Protein AF-A0A7D9IKW4-F1 (afdb_monomer)

Sequence (71 aa):
MTCVTFFKSTRSEVQCNGAIFLGFLLGNLPENKRLTISKEYVCGALITLLKDSSANVRCKAAEAMSLLYDY

Nearest PDB structures (foldseek):
  6rrc-assembly2_A  TM=7.869E-01  e=3.241E-01  Homo sapiens
  6qb5-assembly4_D  TM=7.808E-01  e=3.435E-01  Homo sapiens
  5qsv-assembly1_C  TM=7.774E-01  e=3.435E-01  Homo sapiens
  5qsu-assembly3_B  TM=7.737E-01  e=6.496E-01  Homo sapiens
  5qsu-assembly4_D  TM=7.808E-01  e=7.730E-01  Homo sapiens

Secondary structure (DSSP, 8-state):
--GGGGGG-S-HHHHHHHHHHHHHHHHHS-HHHHTTS-HHHHHHHHHHHTT-S-HHHHHHHHHHHHTTTT-

Foldseek 3Di:
DALLVQCPDPDLVSLLVSLQVQLVVLLPDDPVVNVVDDPCVNVVSLVVQCPDPDPSSVVSSVVSVVSVPVD

pLDDT: mean 92.51, std 7.51, range [49.78, 98.5]

InterPro domains:
  IPR011989 Armadillo-like helical [G3DSA:1.25.10.10] (4-71)
  IPR016024 Armadillo-type fold [SSF48371] (7-68)
  IPR055406 Maestro/Maestro-like, HEAT-repeats domain [PF23227] (1-69)

Organism: Paramuricea clavata (NCBI:txid317549)

Structure (mmCIF, N/CA/C/O backbone):
data_AF-A0A7D9IKW4-F1
#
_entry.id   AF-A0A7D9IKW4-F1
#
loop_
_atom_site.group_PDB
_atom_site.id
_atom_site.type_symbol
_atom_site.label_atom_id
_atom_site.label_alt_id
_atom_site.label_comp_id
_atom_site.label_asym_id
_atom_site.label_entity_id
_atom_site.label_seq_id
_atom_site.pdbx_PDB_ins_code
_atom_site.Cartn_x
_atom_site.Cartn_y
_atom_site.Cartn_z
_atom_site.occupancy
_atom_site.B_iso_or_equiv
_atom_site.auth_seq_id
_atom_site.auth_comp_id
_atom_site.auth_asym_id
_atom_site.auth_atom_id
_atom_site.pdbx_PDB_model_num
ATOM 1 N N . MET A 1 1 ? 4.820 13.650 8.107 1.00 49.78 1 MET A N 1
ATOM 2 C CA . MET A 1 1 ? 5.652 12.957 7.101 1.00 49.78 1 MET A CA 1
ATOM 3 C C . MET A 1 1 ? 5.103 11.545 6.997 1.00 49.78 1 MET A C 1
ATOM 5 O O . MET A 1 1 ? 5.237 10.784 7.942 1.00 49.78 1 MET A O 1
ATOM 9 N N . THR A 1 2 ? 4.306 11.278 5.967 1.00 68.38 2 THR A N 1
ATOM 10 C CA . THR A 1 2 ? 3.377 10.131 5.921 1.00 68.38 2 THR A CA 1
ATOM 11 C C . THR A 1 2 ? 4.013 8.966 5.168 1.00 68.38 2 THR A C 1
ATOM 13 O O . THR A 1 2 ? 4.678 9.213 4.170 1.00 68.38 2 THR A O 1
ATOM 16 N N . CYS A 1 3 ? 3.766 7.710 5.561 1.00 77.25 3 CYS A N 1
ATOM 17 C CA . CYS A 1 3 ? 4.303 6.508 4.891 1.00 77.25 3 CYS A CA 1
ATOM 18 C C . CYS A 1 3 ? 4.047 6.473 3.370 1.00 77.25 3 CYS A C 1
ATOM 20 O O . CYS A 1 3 ? 4.810 5.875 2.618 1.00 77.25 3 CYS A O 1
ATOM 22 N N . VAL A 1 4 ? 3.016 7.184 2.908 1.00 85.25 4 VAL A N 1
ATOM 23 C CA . VAL A 1 4 ? 2.694 7.399 1.490 1.00 85.25 4 VAL A CA 1
ATOM 24 C C . VAL A 1 4 ? 3.861 8.004 0.691 1.00 85.25 4 VAL A C 1
ATOM 26 O O . VAL A 1 4 ? 3.963 7.777 -0.511 1.00 85.25 4 VAL A O 1
ATOM 29 N N . THR A 1 5 ? 4.798 8.728 1.312 1.00 90.50 5 THR A N 1
ATOM 30 C CA . THR A 1 5 ? 5.977 9.246 0.596 1.00 90.50 5 THR A CA 1
ATOM 31 C C . THR A 1 5 ? 6.884 8.134 0.069 1.00 90.50 5 THR A C 1
ATOM 33 O O . THR A 1 5 ? 7.530 8.330 -0.958 1.00 90.50 5 THR A O 1
ATOM 36 N N . PHE A 1 6 ? 6.898 6.956 0.706 1.00 91.06 6 PHE A N 1
ATOM 37 C CA . PHE A 1 6 ? 7.670 5.800 0.236 1.00 91.06 6 PHE A CA 1
ATOM 38 C C . PHE A 1 6 ? 7.153 5.244 -1.097 1.00 91.06 6 PHE A C 1
ATOM 40 O O . PHE A 1 6 ? 7.911 4.616 -1.832 1.00 91.06 6 PHE A O 1
ATOM 47 N N . PHE A 1 7 ? 5.897 5.531 -1.458 1.00 92.69 7 PHE A N 1
ATOM 48 C CA . PHE A 1 7 ? 5.276 5.043 -2.695 1.00 92.69 7 PHE A CA 1
ATOM 49 C C . PHE A 1 7 ? 5.897 5.681 -3.943 1.00 92.69 7 PHE A C 1
ATOM 51 O O . PHE A 1 7 ? 5.794 5.129 -5.034 1.00 92.69 7 PHE A O 1
ATOM 58 N N . LYS A 1 8 ? 6.565 6.829 -3.775 1.00 91.25 8 LYS A N 1
ATOM 59 C CA . LYS A 1 8 ? 7.267 7.559 -4.838 1.00 91.25 8 LYS A CA 1
ATOM 60 C C . LYS A 1 8 ? 8.713 7.094 -5.044 1.00 91.25 8 LYS A C 1
ATOM 62 O O . LYS A 1 8 ? 9.422 7.678 -5.857 1.00 91.25 8 LYS A O 1
ATOM 67 N N . SER A 1 9 ? 9.179 6.109 -4.276 1.00 93.06 9 SER A N 1
ATOM 68 C CA . SER A 1 9 ? 10.533 5.579 -4.427 1.00 93.06 9 SER A CA 1
ATOM 69 C C . SER A 1 9 ? 10.703 4.918 -5.792 1.00 93.06 9 SER A C 1
ATOM 71 O O . SER A 1 9 ? 9.806 4.227 -6.263 1.00 93.06 9 SER A O 1
ATOM 73 N N . THR A 1 10 ? 11.880 5.066 -6.397 1.00 92.69 10 THR A N 1
ATOM 74 C CA . THR A 1 10 ? 12.248 4.354 -7.632 1.00 92.69 10 THR A CA 1
ATOM 75 C C . THR A 1 10 ? 12.521 2.868 -7.393 1.00 92.69 10 THR A C 1
ATOM 77 O O . THR A 1 10 ? 12.624 2.091 -8.340 1.00 92.69 10 THR A O 1
ATOM 80 N N . ARG A 1 11 ? 12.657 2.460 -6.126 1.00 95.44 11 ARG A N 1
ATOM 81 C CA . ARG A 1 11 ? 12.896 1.074 -5.725 1.00 95.44 11 ARG A CA 1
ATOM 82 C C . ARG A 1 11 ? 11.585 0.407 -5.337 1.00 95.44 11 ARG A C 1
ATOM 84 O O . ARG A 1 11 ? 11.004 0.749 -4.304 1.00 95.44 11 ARG A O 1
ATOM 91 N N . SER A 1 12 ? 11.203 -0.610 -6.103 1.00 96.19 12 SER A N 1
ATOM 92 C CA . SER A 1 12 ? 10.006 -1.426 -5.866 1.00 96.19 12 SER A CA 1
ATOM 93 C C . SER A 1 12 ? 9.937 -1.990 -4.447 1.00 96.19 12 SER A C 1
ATOM 95 O O . SER A 1 12 ? 8.885 -1.961 -3.824 1.00 96.19 12 SER A O 1
ATOM 97 N N . GLU A 1 13 ? 11.066 -2.415 -3.882 1.00 96.50 13 GLU A N 1
ATOM 98 C CA . GLU A 1 13 ? 11.170 -2.922 -2.506 1.00 96.50 13 GLU A CA 1
ATOM 99 C C . GLU A 1 13 ? 10.697 -1.896 -1.466 1.00 96.50 13 GLU A C 1
ATOM 101 O O . GLU A 1 13 ? 9.982 -2.235 -0.524 1.00 96.50 13 GLU A O 1
ATOM 106 N N . VAL A 1 14 ? 11.057 -0.623 -1.652 1.00 96.69 14 VAL A N 1
ATOM 107 C CA . VAL A 1 14 ? 10.672 0.465 -0.742 1.00 96.69 14 VAL A CA 1
ATOM 108 C C . VAL A 1 14 ? 9.185 0.775 -0.885 1.00 96.69 14 VAL A C 1
ATOM 110 O O . VAL A 1 14 ? 8.509 0.974 0.124 1.00 96.69 14 VAL A O 1
ATOM 113 N N . GLN A 1 15 ? 8.660 0.763 -2.115 1.00 96.94 15 GLN A N 1
ATOM 114 C CA . GLN A 1 15 ? 7.226 0.931 -2.365 1.00 96.94 15 GLN A CA 1
ATOM 115 C C . GLN A 1 15 ? 6.422 -0.202 -1.706 1.00 96.94 15 GLN A C 1
ATOM 117 O O . GLN A 1 15 ? 5.468 0.068 -0.978 1.00 96.94 15 GLN A O 1
ATOM 122 N N . CYS A 1 16 ? 6.849 -1.456 -1.892 1.00 97.50 16 CYS A N 1
ATOM 123 C CA . CYS A 1 16 ? 6.234 -2.643 -1.295 1.00 97.50 16 CYS A CA 1
ATOM 124 C C . CYS A 1 16 ? 6.213 -2.572 0.236 1.00 97.50 16 CYS A C 1
ATOM 126 O O . CYS A 1 16 ? 5.158 -2.728 0.851 1.00 97.50 16 CYS A O 1
ATOM 128 N N . ASN A 1 17 ? 7.368 -2.306 0.851 1.00 96.75 17 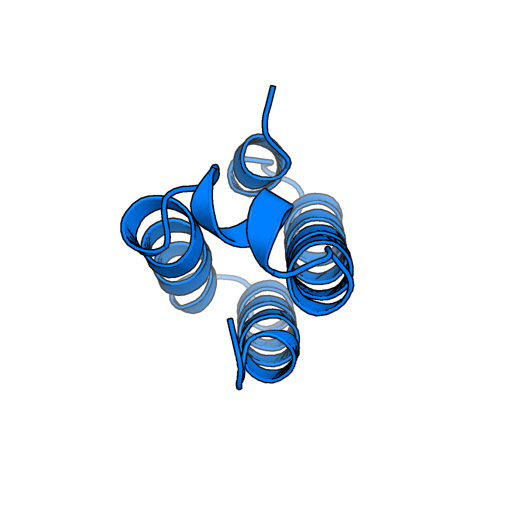ASN A N 1
ATOM 129 C CA . ASN A 1 17 ? 7.484 -2.223 2.306 1.00 96.75 17 ASN A CA 1
ATOM 130 C C . ASN A 1 17 ? 6.651 -1.066 2.863 1.00 96.75 17 ASN A C 1
ATOM 132 O O . ASN A 1 17 ? 5.984 -1.223 3.883 1.00 96.75 17 ASN A O 1
ATOM 136 N N . GLY A 1 18 ? 6.635 0.075 2.168 1.00 96.06 18 GLY A N 1
ATOM 137 C CA . GLY A 1 18 ? 5.794 1.211 2.525 1.00 96.06 18 GLY A CA 1
ATOM 138 C C . GLY A 1 18 ? 4.305 0.870 2.487 1.00 96.06 18 GLY A C 1
ATOM 139 O O . GLY A 1 18 ? 3.581 1.239 3.411 1.00 96.06 18 GLY A O 1
ATOM 140 N N . ALA A 1 19 ? 3.847 0.169 1.444 1.00 96.75 19 ALA A N 1
ATOM 141 C CA . ALA A 1 19 ? 2.444 -0.214 1.288 1.00 96.75 19 ALA A CA 1
ATOM 142 C C . ALA A 1 19 ? 1.991 -1.133 2.428 1.00 96.75 19 ALA A C 1
ATOM 144 O O . ALA A 1 19 ? 1.010 -0.835 3.106 1.00 96.75 19 ALA A O 1
ATOM 145 N N . ILE A 1 20 ? 2.752 -2.199 2.691 1.00 97.00 20 ILE A N 1
ATOM 146 C CA . ILE A 1 20 ? 2.452 -3.153 3.765 1.00 97.00 20 ILE A CA 1
ATOM 147 C C . ILE A 1 20 ? 2.496 -2.478 5.134 1.00 97.00 20 ILE A C 1
ATOM 149 O O . ILE A 1 20 ? 1.567 -2.644 5.921 1.00 97.00 20 ILE A O 1
ATOM 153 N N . PHE A 1 21 ? 3.524 -1.672 5.411 1.00 95.88 21 PHE A N 1
ATOM 154 C CA . PHE A 1 21 ? 3.626 -0.960 6.683 1.00 95.88 21 PHE A CA 1
ATOM 155 C C . PHE A 1 21 ? 2.429 -0.035 6.919 1.00 95.88 21 PHE A C 1
ATOM 157 O O . PHE A 1 21 ? 1.881 -0.004 8.018 1.00 95.88 21 PHE A O 1
ATOM 164 N N . LEU A 1 22 ? 1.987 0.683 5.883 1.00 94.94 22 LEU A N 1
ATOM 165 C CA . LEU A 1 22 ? 0.802 1.529 5.960 1.00 94.94 22 LEU A CA 1
ATOM 166 C C . LEU A 1 22 ? -0.473 0.708 6.217 1.00 94.94 22 LEU A C 1
ATOM 168 O O . LEU A 1 22 ? -1.238 1.073 7.109 1.00 94.94 22 LEU A O 1
ATOM 172 N N . GLY A 1 23 ? -0.677 -0.399 5.497 1.00 94.88 23 GLY A N 1
ATOM 173 C CA . GLY A 1 23 ? -1.818 -1.295 5.710 1.00 94.88 23 GLY A CA 1
ATOM 174 C C . GLY A 1 23 ? -1.882 -1.821 7.148 1.00 94.88 23 GLY A C 1
ATOM 175 O O . GLY A 1 23 ? -2.902 -1.678 7.819 1.00 94.88 23 GLY A O 1
ATOM 176 N N . PHE A 1 24 ? -0.760 -2.334 7.665 1.00 94.81 24 PHE A N 1
ATOM 177 C CA . PHE A 1 24 ? -0.662 -2.801 9.050 1.00 94.81 24 PHE A CA 1
ATOM 178 C C . PHE A 1 24 ? -0.902 -1.686 10.067 1.00 94.81 24 PHE A C 1
ATOM 180 O O . PHE A 1 24 ? -1.669 -1.880 11.009 1.00 94.81 24 PHE A O 1
ATOM 187 N N . LEU A 1 25 ? -0.263 -0.527 9.897 1.00 93.38 25 LEU A N 1
ATOM 188 C CA . LEU A 1 25 ? -0.383 0.584 10.838 1.00 93.38 25 LEU A CA 1
ATOM 189 C C . LEU A 1 25 ? -1.833 1.064 10.946 1.00 93.38 25 LEU A C 1
ATOM 191 O O . LEU A 1 25 ? -2.357 1.188 12.048 1.00 93.38 25 LEU A O 1
ATOM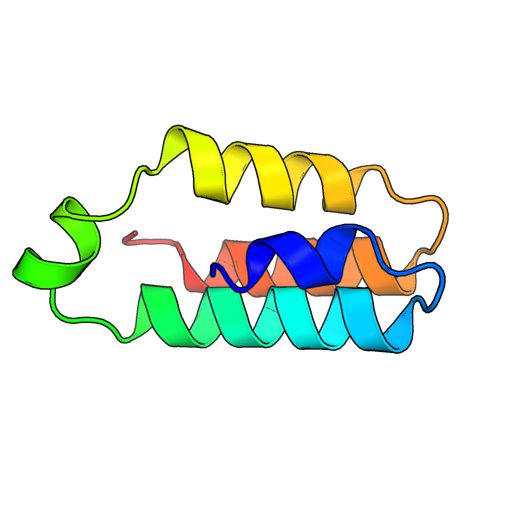 195 N N . LEU A 1 26 ? -2.486 1.324 9.812 1.00 92.69 26 LEU A N 1
ATOM 196 C CA . LEU A 1 26 ? -3.848 1.856 9.797 1.00 92.69 26 LEU A CA 1
ATOM 197 C C . LEU A 1 26 ? -4.878 0.814 10.244 1.00 92.69 26 LEU A C 1
ATOM 199 O O . LEU A 1 26 ? -5.761 1.148 11.032 1.00 92.69 26 LEU A O 1
ATOM 203 N N . GLY A 1 27 ? -4.713 -0.447 9.834 1.00 92.25 27 GLY A N 1
ATOM 204 C CA . GLY A 1 27 ? -5.569 -1.550 10.276 1.00 92.25 27 GLY A CA 1
ATOM 205 C C . GLY A 1 27 ? -5.487 -1.822 11.784 1.00 92.25 27 GLY A C 1
ATOM 206 O O . GLY A 1 27 ? -6.456 -2.285 12.375 1.00 92.25 27 GLY A O 1
ATOM 207 N N . ASN A 1 28 ? -4.375 -1.477 12.445 1.00 92.38 28 ASN A N 1
ATOM 208 C CA . ASN A 1 28 ? -4.190 -1.687 13.889 1.00 92.38 28 ASN A CA 1
ATOM 209 C C . ASN A 1 28 ? -4.330 -0.411 14.737 1.00 92.38 28 ASN A C 1
ATOM 211 O O . ASN A 1 28 ? -4.274 -0.480 15.964 1.00 92.38 28 ASN A O 1
ATOM 215 N N . LEU A 1 29 ? -4.520 0.762 14.125 1.00 91.81 29 LEU A N 1
ATOM 216 C CA . LEU A 1 29 ? -4.765 1.992 14.879 1.00 91.81 29 LEU A CA 1
ATOM 217 C C . LEU A 1 29 ? -6.146 1.951 15.551 1.00 91.81 29 LEU A C 1
ATOM 219 O O . LEU A 1 29 ? -7.102 1.499 14.921 1.00 91.81 29 LEU A O 1
ATOM 223 N N . PRO A 1 30 ? -6.292 2.486 16.776 1.00 91.94 30 PRO A N 1
ATOM 224 C CA . PRO A 1 30 ? -7.601 2.709 17.382 1.00 91.94 30 PRO A CA 1
ATOM 225 C C . PRO A 1 30 ? -8.486 3.613 16.512 1.00 91.94 30 PRO A C 1
ATOM 227 O O . PRO A 1 30 ? -7.991 4.553 15.882 1.00 91.94 30 PRO A O 1
ATOM 230 N N . GLU A 1 31 ? -9.796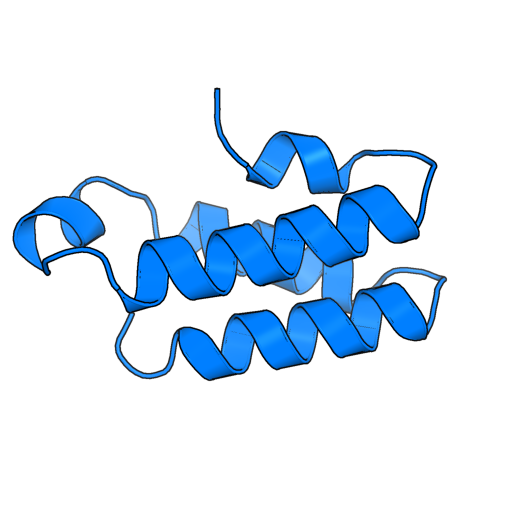 3.371 16.506 1.00 89.06 31 GLU A N 1
ATOM 231 C CA . GLU A 1 31 ? -10.763 4.058 15.633 1.00 89.06 31 GLU A CA 1
ATOM 232 C C . GLU A 1 31 ? -10.687 5.590 15.741 1.00 89.06 31 GLU A C 1
ATOM 234 O O . GLU A 1 31 ? -10.584 6.294 14.736 1.00 89.06 31 GLU A O 1
ATOM 239 N N . ASN A 1 32 ? -10.597 6.122 16.962 1.00 90.56 32 ASN A N 1
ATOM 240 C CA . ASN A 1 32 ? -10.472 7.562 17.206 1.00 90.56 32 ASN A CA 1
ATOM 241 C C . ASN A 1 32 ? -9.208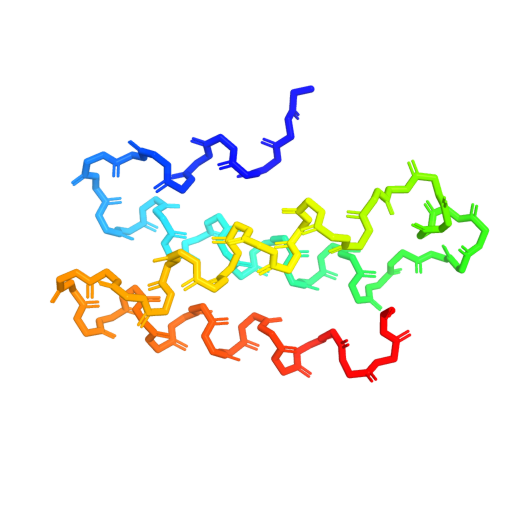 8.190 16.590 1.00 90.56 32 ASN A C 1
ATOM 243 O O . ASN A 1 32 ? -9.175 9.394 16.344 1.00 90.56 32 ASN A O 1
ATOM 247 N N . LYS A 1 33 ? -8.157 7.398 16.344 1.00 89.88 33 LYS A N 1
ATOM 248 C CA . LYS A 1 33 ? -6.951 7.837 15.633 1.00 89.88 33 LYS A CA 1
ATOM 249 C C . LYS A 1 33 ? -7.096 7.658 14.123 1.00 89.88 33 LYS A C 1
ATOM 251 O O . LYS A 1 33 ? -6.617 8.519 13.388 1.00 89.88 33 LYS A O 1
ATOM 256 N N . ARG A 1 34 ? -7.792 6.614 13.654 1.00 87.75 34 ARG A N 1
ATOM 257 C CA . ARG A 1 34 ? -8.078 6.400 12.219 1.00 87.75 34 ARG A CA 1
ATOM 258 C C . ARG A 1 34 ? -8.823 7.585 11.607 1.00 87.75 34 ARG A C 1
ATOM 260 O O . ARG A 1 34 ? -8.438 8.037 10.535 1.00 87.75 34 ARG A O 1
ATOM 267 N N . LEU A 1 35 ? -9.800 8.141 12.329 1.00 85.12 35 LEU A N 1
ATOM 268 C CA . LEU A 1 35 ? -10.603 9.296 11.896 1.00 85.12 35 LEU A CA 1
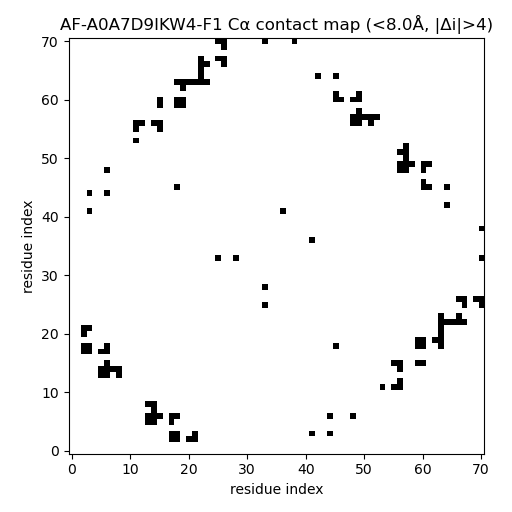ATOM 269 C C . LEU A 1 35 ? -9.782 10.574 11.651 1.00 85.12 35 LEU A C 1
ATOM 271 O O . LEU A 1 35 ? -10.241 11.480 10.962 1.00 85.12 35 LEU A O 1
ATOM 275 N N . THR A 1 36 ? -8.562 10.657 12.191 1.00 89.69 36 THR A N 1
ATOM 276 C CA . THR A 1 36 ? -7.668 11.810 11.976 1.00 89.69 36 THR A CA 1
ATOM 277 C C . THR A 1 36 ? -6.895 11.743 10.655 1.00 89.69 36 THR A C 1
ATOM 279 O O . THR A 1 36 ? -6.193 12.689 10.300 1.00 89.69 36 THR A O 1
ATOM 282 N N . ILE A 1 37 ? -7.007 10.632 9.922 1.00 89.94 37 ILE A N 1
ATOM 283 C CA . ILE A 1 37 ? -6.284 10.365 8.679 1.00 89.94 37 ILE A CA 1
ATOM 284 C C . ILE A 1 37 ? -7.304 10.266 7.540 1.00 89.94 37 ILE A C 1
ATOM 286 O O . ILE A 1 37 ? -8.258 9.499 7.624 1.00 89.94 37 ILE A O 1
ATOM 290 N N . SER A 1 38 ? -7.104 11.031 6.460 1.00 91.25 38 SER A N 1
ATOM 291 C CA . SER A 1 38 ? -8.017 11.005 5.307 1.00 91.25 38 SER A CA 1
ATOM 292 C C . SER A 1 38 ? -7.985 9.644 4.612 1.00 91.25 38 SER A C 1
ATOM 294 O O . SER A 1 38 ? -6.953 9.227 4.071 1.00 91.25 38 SER A O 1
ATOM 296 N N . LYS A 1 39 ? -9.153 8.995 4.576 1.00 90.44 39 LYS A N 1
ATOM 297 C CA . LYS A 1 39 ? -9.362 7.744 3.847 1.00 90.44 39 LYS A CA 1
ATOM 298 C C . LYS A 1 39 ? -9.180 7.944 2.346 1.00 90.44 39 LYS A C 1
ATOM 300 O O . LYS A 1 39 ? -8.536 7.113 1.712 1.00 90.44 39 LYS A O 1
ATOM 305 N N . GLU A 1 40 ? -9.665 9.056 1.778 1.00 91.75 40 GLU A N 1
ATOM 306 C CA . GLU A 1 40 ? -9.488 9.329 0.346 1.00 91.75 40 GLU A CA 1
ATOM 307 C C . GLU A 1 40 ? -8.008 9.432 -0.025 1.00 91.75 40 GLU A C 1
ATOM 309 O O . GLU A 1 40 ? -7.584 8.864 -1.032 1.00 91.75 40 GLU A O 1
ATOM 314 N N . TYR A 1 41 ? -7.207 10.109 0.804 1.00 91.94 41 TYR A N 1
ATOM 315 C CA . TYR A 1 41 ? -5.774 10.249 0.563 1.00 91.94 41 TYR A CA 1
ATOM 316 C C . TYR A 1 41 ? -5.053 8.896 0.600 1.00 91.94 41 TYR A C 1
ATOM 318 O O . TYR A 1 41 ? -4.273 8.580 -0.302 1.00 91.94 41 TYR A O 1
ATOM 326 N N . VAL A 1 42 ? -5.327 8.081 1.622 1.00 92.12 42 VAL A N 1
ATOM 327 C CA . VAL A 1 42 ? -4.711 6.759 1.788 1.00 92.12 42 VAL A CA 1
ATOM 328 C C . VAL A 1 42 ? -5.117 5.810 0.660 1.00 92.12 42 VAL A C 1
ATOM 330 O O . VAL A 1 42 ? -4.253 5.236 -0.009 1.00 92.12 42 VAL A O 1
ATOM 333 N N . CYS A 1 43 ? -6.420 5.659 0.419 1.00 92.88 43 CYS A N 1
ATOM 334 C CA . CYS A 1 43 ? -6.936 4.753 -0.601 1.00 92.88 43 CYS A CA 1
ATOM 335 C C . CYS A 1 43 ? -6.511 5.201 -2.003 1.00 92.88 43 CYS A C 1
ATOM 337 O O . CYS A 1 43 ? -6.090 4.370 -2.803 1.00 92.88 43 CYS A O 1
ATOM 339 N N . GLY A 1 44 ? -6.523 6.507 -2.292 1.00 95.06 44 GLY A N 1
ATOM 340 C CA . GLY A 1 44 ? -6.039 7.048 -3.564 1.00 95.06 44 GLY A CA 1
ATOM 341 C C . GLY A 1 44 ? -4.560 6.737 -3.819 1.00 95.06 44 GLY A C 1
ATOM 342 O O . GLY A 1 44 ? -4.170 6.376 -4.935 1.00 95.06 44 GLY A O 1
ATOM 343 N N . ALA A 1 45 ? -3.732 6.797 -2.775 1.00 94.94 45 ALA A N 1
ATOM 344 C CA . ALA A 1 45 ? -2.324 6.436 -2.870 1.00 94.94 45 ALA A CA 1
ATOM 345 C C . ALA A 1 45 ? -2.117 4.933 -3.145 1.00 94.94 45 ALA A C 1
ATOM 347 O O . ALA A 1 45 ? -1.315 4.578 -4.010 1.00 94.94 45 ALA A O 1
ATOM 348 N N . LEU A 1 46 ? 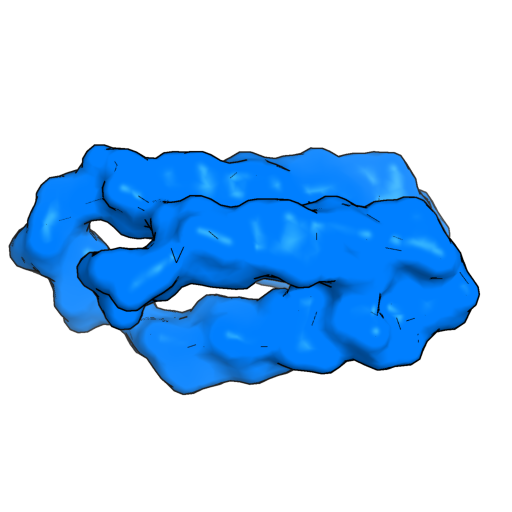-2.868 4.049 -2.478 1.00 95.94 46 LEU A N 1
ATOM 349 C CA . LEU A 1 46 ? -2.810 2.601 -2.727 1.00 95.94 46 LEU A CA 1
ATOM 350 C C . LEU A 1 46 ? -3.334 2.230 -4.122 1.00 95.94 46 LEU A C 1
ATOM 352 O O . LEU A 1 46 ? -2.708 1.433 -4.818 1.00 95.94 46 LEU A O 1
ATOM 356 N N . ILE A 1 47 ? -4.410 2.873 -4.587 1.00 96.69 47 ILE A N 1
ATOM 357 C CA . ILE A 1 47 ? -4.934 2.710 -5.955 1.00 96.69 47 ILE A CA 1
ATOM 358 C C . ILE A 1 47 ? -3.888 3.109 -7.003 1.00 96.69 47 ILE A C 1
ATOM 360 O O . ILE A 1 47 ? -3.833 2.517 -8.081 1.00 96.69 47 ILE A O 1
ATOM 364 N N . THR A 1 48 ? -3.036 4.089 -6.699 1.00 96.38 48 THR A N 1
ATOM 365 C CA . THR A 1 48 ? -1.926 4.457 -7.586 1.00 96.38 48 THR A CA 1
ATOM 366 C C . THR A 1 48 ? -0.897 3.326 -7.676 1.00 96.38 48 THR A C 1
ATOM 368 O O . THR A 1 48 ? -0.490 2.971 -8.780 1.00 96.38 48 THR A O 1
ATOM 371 N N . LEU A 1 49 ? -0.538 2.692 -6.553 1.00 96.81 49 LEU A N 1
ATOM 372 C CA . LEU A 1 49 ? 0.368 1.534 -6.545 1.00 96.81 49 LEU A CA 1
ATOM 373 C C . LEU A 1 49 ? -0.229 0.286 -7.213 1.00 96.81 49 LEU A C 1
ATOM 375 O O . LEU A 1 49 ? 0.505 -0.494 -7.814 1.00 96.81 49 LEU A O 1
ATOM 379 N N . LEU A 1 50 ? -1.554 0.107 -7.185 1.00 97.81 50 LEU A N 1
ATOM 380 C CA . LEU A 1 50 ? -2.227 -0.964 -7.937 1.00 97.81 50 LEU A CA 1
ATOM 381 C C . LEU A 1 50 ? -2.044 -0.843 -9.456 1.00 97.81 50 LEU A C 1
ATOM 383 O O . LEU A 1 50 ? -2.266 -1.813 -10.179 1.00 97.81 50 LEU A O 1
ATOM 387 N N . LYS A 1 51 ? -1.632 0.327 -9.946 1.00 97.38 51 LYS A N 1
ATOM 388 C CA . LYS A 1 51 ? -1.340 0.588 -11.359 1.00 97.38 51 LYS A CA 1
ATOM 389 C C . LYS A 1 51 ? 0.163 0.615 -11.653 1.00 97.38 51 LYS A C 1
ATOM 391 O O . LYS A 1 51 ? 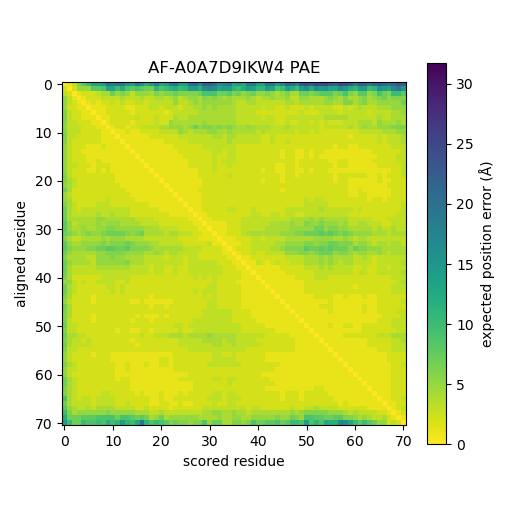0.546 0.952 -12.770 1.00 97.38 51 LYS A O 1
ATOM 396 N N . ASP A 1 52 ? 1.010 0.282 -10.678 1.00 97.75 52 ASP A N 1
ATOM 397 C CA . ASP A 1 52 ? 2.463 0.289 -10.849 1.00 97.75 52 ASP A CA 1
ATOM 398 C C . ASP A 1 52 ? 2.901 -0.719 -11.923 1.00 97.75 52 ASP A C 1
ATOM 400 O O . ASP A 1 52 ? 2.291 -1.777 -12.097 1.00 97.75 52 ASP A O 1
ATOM 404 N N . SER A 1 53 ? 3.976 -0.404 -12.644 1.00 96.38 53 SER A N 1
ATOM 405 C CA . SER A 1 53 ? 4.578 -1.286 -13.652 1.00 96.38 53 SER A CA 1
ATOM 406 C C . SER A 1 53 ? 5.037 -2.634 -13.074 1.00 96.38 53 SER A C 1
ATOM 408 O O . SER A 1 53 ? 4.896 -3.678 -13.719 1.00 96.38 53 SER A O 1
ATOM 410 N N . SER A 1 54 ? 5.515 -2.639 -11.829 1.00 97.38 54 SER A N 1
ATOM 411 C CA . SER A 1 54 ? 5.997 -3.821 -11.129 1.00 97.38 54 SER A CA 1
ATOM 412 C C . SER A 1 54 ? 4.839 -4.660 -10.600 1.00 97.38 54 SER A C 1
ATOM 414 O O . SER A 1 54 ? 4.053 -4.217 -9.762 1.00 97.38 54 SER A O 1
ATOM 416 N N . ALA A 1 55 ? 4.775 -5.924 -11.026 1.00 97.75 55 ALA A N 1
ATOM 417 C CA . ALA A 1 55 ? 3.791 -6.874 -10.511 1.00 97.75 55 ALA A CA 1
ATOM 418 C C . ALA A 1 55 ? 3.874 -7.025 -8.985 1.00 97.75 55 ALA A C 1
ATOM 420 O O . ALA A 1 55 ? 2.844 -7.076 -8.320 1.00 97.75 55 ALA A O 1
ATOM 421 N N . ASN A 1 56 ? 5.087 -7.016 -8.427 1.00 97.38 56 ASN A N 1
ATOM 422 C CA . ASN A 1 56 ? 5.292 -7.153 -6.988 1.00 97.38 56 ASN A CA 1
ATOM 423 C C . ASN A 1 56 ? 4.683 -5.978 -6.204 1.00 97.38 56 ASN A C 1
ATOM 425 O O . ASN A 1 56 ? 4.025 -6.187 -5.188 1.00 97.38 56 ASN A O 1
ATOM 429 N N . VAL A 1 57 ? 4.844 -4.749 -6.710 1.00 98.19 57 VAL A N 1
ATOM 430 C CA . VAL A 1 57 ? 4.267 -3.545 -6.088 1.00 98.19 57 VAL A CA 1
ATOM 431 C C . VAL A 1 57 ? 2.744 -3.611 -6.116 1.00 98.19 57 VAL A C 1
ATOM 433 O O . VAL A 1 57 ? 2.108 -3.379 -5.088 1.00 98.19 57 VAL A O 1
ATOM 436 N N . ARG A 1 58 ? 2.155 -4.026 -7.247 1.00 98.50 58 ARG A N 1
ATOM 437 C CA . ARG A 1 58 ? 0.702 -4.225 -7.354 1.00 98.50 58 ARG A CA 1
ATOM 438 C C . ARG A 1 58 ? 0.190 -5.268 -6.359 1.00 98.50 58 ARG A C 1
ATOM 440 O O . ARG A 1 58 ? -0.786 -5.008 -5.661 1.00 98.50 58 ARG A O 1
ATOM 447 N N . CYS A 1 59 ? 0.859 -6.420 -6.251 1.00 98.38 59 CYS A N 1
ATOM 448 C CA . CYS A 1 59 ? 0.490 -7.469 -5.297 1.00 98.38 59 CYS A CA 1
ATOM 449 C C . CYS A 1 59 ? 0.537 -6.963 -3.850 1.00 98.38 59 CYS A 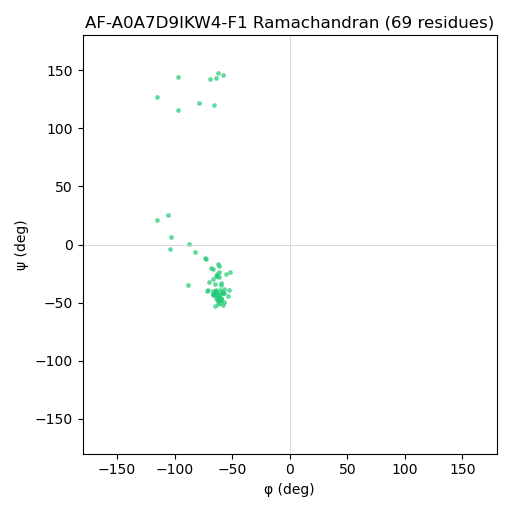C 1
ATOM 451 O O . CYS A 1 59 ? -0.411 -7.174 -3.097 1.00 98.38 59 CYS A O 1
ATOM 453 N N . LYS A 1 60 ? 1.601 -6.247 -3.470 1.00 98.06 60 LYS A N 1
ATOM 454 C CA . LYS A 1 60 ? 1.762 -5.722 -2.107 1.00 98.06 60 LYS A CA 1
ATOM 455 C C . LYS A 1 60 ? 0.792 -4.590 -1.785 1.00 98.06 60 LYS A C 1
ATOM 457 O O . LYS A 1 60 ? 0.340 -4.490 -0.649 1.00 98.06 60 LYS A O 1
ATOM 462 N N . ALA A 1 61 ? 0.415 -3.779 -2.771 1.00 97.88 61 ALA A N 1
ATOM 463 C CA . ALA A 1 61 ? -0.645 -2.790 -2.614 1.00 97.88 61 ALA A CA 1
ATOM 464 C C . ALA A 1 61 ? -2.019 -3.448 -2.400 1.00 97.88 61 ALA A C 1
ATOM 466 O O . ALA A 1 61 ? -2.756 -3.025 -1.513 1.00 97.88 61 ALA A O 1
ATOM 467 N N . ALA A 1 62 ? -2.343 -4.506 -3.151 1.00 97.94 62 ALA A N 1
ATOM 468 C CA . ALA A 1 62 ? -3.585 -5.260 -2.964 1.00 97.94 62 ALA A CA 1
ATOM 469 C C . ALA A 1 62 ? -3.639 -5.938 -1.584 1.00 97.94 62 ALA A C 1
ATOM 471 O O . ALA A 1 62 ? -4.649 -5.852 -0.888 1.00 97.94 62 ALA A O 1
ATOM 472 N N . GLU A 1 63 ? -2.530 -6.547 -1.159 1.00 97.62 63 GLU A N 1
ATOM 473 C CA . GLU A 1 63 ? -2.383 -7.124 0.179 1.00 97.62 63 GLU A CA 1
ATOM 474 C C . GLU A 1 63 ? -2.576 -6.056 1.265 1.00 97.62 63 GLU A C 1
ATOM 476 O O . GLU A 1 63 ? -3.391 -6.241 2.166 1.00 97.62 63 GLU A O 1
ATOM 481 N N . ALA A 1 64 ? -1.927 -4.894 1.142 1.00 96.88 64 ALA A N 1
ATOM 482 C CA . ALA A 1 64 ? -2.110 -3.781 2.071 1.00 96.88 64 ALA A CA 1
ATOM 483 C C . ALA A 1 64 ? -3.567 -3.297 2.133 1.00 96.88 64 ALA A C 1
ATOM 485 O O . ALA A 1 64 ? -4.065 -3.028 3.221 1.00 96.88 64 ALA A O 1
ATOM 486 N N . MET A 1 65 ? -4.268 -3.222 0.995 1.00 95.88 65 MET A N 1
ATOM 487 C CA . MET A 1 65 ? -5.689 -2.858 0.967 1.00 95.88 65 MET A CA 1
ATOM 488 C C . MET A 1 65 ? -6.574 -3.894 1.666 1.00 95.88 65 MET A C 1
ATOM 490 O O . MET A 1 65 ? -7.539 -3.509 2.319 1.00 95.88 65 MET A O 1
ATOM 494 N N . SER A 1 66 ? -6.241 -5.187 1.597 1.00 95.88 66 SER A N 1
ATOM 495 C CA . SER A 1 66 ? -7.001 -6.229 2.305 1.00 95.88 66 SER A CA 1
ATOM 496 C C . SER A 1 66 ? -6.952 -6.080 3.833 1.00 95.88 66 SER A C 1
ATOM 498 O O . SER A 1 66 ? -7.906 -6.441 4.518 1.00 95.88 66 SER A O 1
ATOM 500 N N . LEU A 1 67 ? -5.885 -5.473 4.368 1.00 94.94 67 LEU A N 1
ATOM 501 C CA . LEU A 1 67 ? -5.744 -5.170 5.798 1.00 94.94 67 LEU A CA 1
ATOM 502 C C . LEU A 1 67 ? -6.629 -3.998 6.253 1.00 94.94 67 LEU A C 1
ATOM 504 O O . LEU A 1 67 ? -6.772 -3.765 7.451 1.00 94.94 67 LEU A O 1
ATOM 508 N N . LEU A 1 68 ? -7.218 -3.262 5.309 1.00 92.25 68 LEU A N 1
ATOM 509 C CA . LEU A 1 68 ? -8.023 -2.065 5.543 1.00 92.25 68 LEU A CA 1
ATOM 510 C C . LEU A 1 68 ? -9.527 -2.325 5.349 1.00 92.25 68 LEU A C 1
ATOM 512 O O . LEU A 1 68 ? -10.274 -1.405 5.037 1.00 92.25 68 LEU A O 1
ATOM 516 N N . TYR A 1 69 ? -9.984 -3.572 5.519 1.00 86.00 69 TYR A N 1
ATOM 517 C CA . TYR A 1 69 ? -11.385 -3.961 5.286 1.00 86.00 69 TYR A CA 1
ATOM 518 C C . TYR A 1 69 ? -12.398 -3.234 6.193 1.00 86.00 69 TYR A C 1
ATOM 520 O O . TYR A 1 69 ? -13.541 -3.039 5.793 1.00 86.00 69 TYR A O 1
ATOM 528 N N . ASP A 1 70 ? -11.963 -2.831 7.389 1.00 82.81 70 ASP A N 1
ATOM 529 C CA . ASP A 1 70 ? -12.735 -2.095 8.403 1.00 82.81 70 ASP A CA 1
ATOM 530 C C . ASP A 1 70 ? -12.153 -0.684 8.641 1.00 82.81 70 ASP A C 1
ATOM 532 O O . ASP A 1 70 ? -12.293 -0.080 9.707 1.00 82.81 70 ASP A O 1
ATOM 536 N N . TYR A 1 71 ? -11.383 -0.180 7.668 1.00 74.06 71 TYR A N 1
ATOM 537 C CA . TYR A 1 71 ? -10.711 1.113 7.774 1.00 74.06 71 TYR A CA 1
ATOM 538 C C . TYR A 1 71 ? -11.619 2.289 7.426 1.00 74.06 71 TYR A C 1
ATOM 540 O O . TYR A 1 71 ? -12.301 2.334 6.375 1.00 74.06 71 TYR A 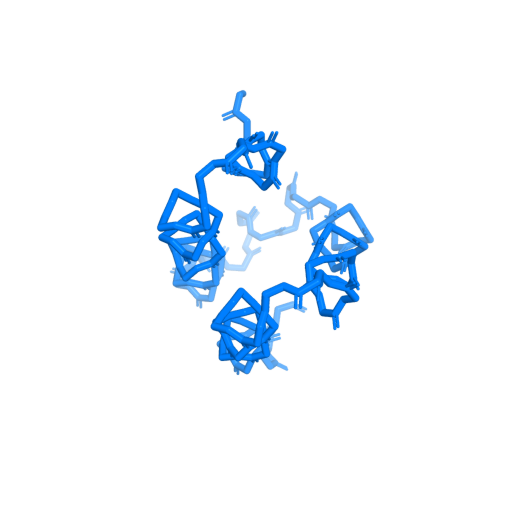O 1
#

Mean predicted aligned error: 2.91 Å

Radius of gyration: 11.32 Å; Cα contacts (8 Å, |Δi|>4): 76; chains: 1; bounding box: 26×20×31 Å

Solvent-accessible surface area (backbone atoms only — not comparable to full-atom values): 3919 Å² total; per-residue (Å²): 140,61,60,71,64,35,60,74,46,93,45,58,68,49,23,26,51,28,34,38,51,46,16,54,52,58,50,69,44,56,67,86,59,46,74,76,50,64,61,65,62,53,52,52,52,40,57,52,36,54,66,43,91,49,69,64,32,20,52,30,23,52,53,17,52,64,47,38,80,90,103